Protein AF-A0A2V8SXW0-F1 (afdb_monomer_lite)

pLDDT: mean 75.02, std 14.5, range [33.0, 87.81]

Radius of gyration: 12.66 Å; chains: 1; bounding box: 24×34×29 Å

Secondary structure (DSSP, 8-state):
-----------EEEE-TTS-EEEEEEEGGGTEEEEEE--GGG--GGGPPPPPGGGS-HHHHHHHHHHHH-

Structure (mmCIF, N/CA/C/O backbone):
data_AF-A0A2V8SXW0-F1
#
_entry.id   AF-A0A2V8SXW0-F1
#
loop_
_atom_site.group_PDB
_atom_site.id
_atom_site.type_symbol
_atom_site.label_atom_id
_atom_site.label_alt_id
_atom_site.label_comp_id
_atom_site.label_asym_id
_atom_site.label_entity_id
_atom_site.label_seq_id
_atom_site.pdbx_PDB_ins_code
_atom_site.Cartn_x
_atom_site.Cartn_y
_atom_site.Cartn_z
_atom_site.occupancy
_atom_site.B_iso_or_equiv
_atom_site.auth_seq_id
_atom_site.auth_comp_id
_atom_site.auth_asym_id
_atom_site.auth_atom_id
_atom_site.pdbx_PDB_model_num
ATOM 1 N N . MET A 1 1 ? 2.984 -25.024 4.652 1.00 33.00 1 MET A N 1
ATOM 2 C CA . MET A 1 1 ? 2.507 -23.802 5.335 1.00 33.00 1 MET A CA 1
ATOM 3 C C . MET A 1 1 ? 1.877 -22.868 4.304 1.00 33.00 1 MET A C 1
ATOM 5 O O . MET A 1 1 ? 2.613 -22.308 3.507 1.00 33.00 1 MET A O 1
ATOM 9 N N . ASN A 1 2 ? 0.550 -22.732 4.266 1.00 33.84 2 ASN A N 1
ATOM 10 C CA . ASN A 1 2 ? -0.135 -21.719 3.451 1.00 33.84 2 ASN A CA 1
ATOM 11 C C . ASN A 1 2 ? -1.002 -20.895 4.400 1.00 33.84 2 ASN A C 1
ATOM 13 O O . ASN A 1 2 ? -2.082 -21.324 4.798 1.00 33.84 2 ASN A O 1
ATOM 17 N N . ALA A 1 3 ? -0.453 -19.772 4.858 1.00 42.31 3 ALA A N 1
ATOM 18 C CA . ALA A 1 3 ? -1.185 -18.839 5.690 1.00 42.31 3 ALA A CA 1
ATOM 19 C C . ALA A 1 3 ? -2.032 -17.947 4.779 1.00 42.31 3 ALA A C 1
ATOM 21 O O . ALA A 1 3 ? -1.525 -17.045 4.117 1.00 42.31 3 ALA A O 1
ATOM 22 N N . ASP A 1 4 ? -3.325 -18.237 4.828 1.00 39.50 4 ASP A N 1
ATOM 23 C CA . ASP A 1 4 ? -4.356 -17.224 4.994 1.00 39.50 4 ASP A CA 1
ATOM 24 C C . ASP A 1 4 ? -4.843 -16.502 3.731 1.00 39.50 4 ASP A C 1
ATOM 26 O O . ASP A 1 4 ? -4.498 -15.369 3.406 1.00 39.50 4 ASP A O 1
ATOM 30 N N . ALA A 1 5 ? -5.775 -17.189 3.076 1.00 45.28 5 ALA A N 1
ATOM 31 C CA . ALA A 1 5 ? -6.906 -16.578 2.403 1.00 45.28 5 ALA A CA 1
ATOM 32 C C . ALA A 1 5 ? -8.033 -16.261 3.418 1.00 45.28 5 ALA A C 1
ATOM 34 O O . ALA A 1 5 ? -9.128 -16.815 3.311 1.00 45.28 5 ALA A O 1
ATOM 35 N N . ARG A 1 6 ? -7.803 -15.396 4.422 1.00 41.56 6 ARG A N 1
ATOM 36 C CA . ARG A 1 6 ? -8.893 -14.831 5.245 1.00 41.56 6 ARG A CA 1
ATOM 37 C C . ARG A 1 6 ? -8.892 -13.312 5.178 1.00 41.56 6 ARG A C 1
ATOM 39 O O . ARG A 1 6 ? -8.227 -12.596 5.919 1.00 41.56 6 ARG A O 1
ATOM 46 N N . GLY A 1 7 ? -9.748 -12.842 4.284 1.00 39.34 7 GLY A N 1
ATOM 47 C CA . GLY A 1 7 ? -10.083 -11.443 4.118 1.00 39.34 7 GLY A CA 1
ATOM 48 C C . GLY A 1 7 ? -9.481 -10.923 2.833 1.00 39.34 7 GLY A C 1
ATOM 49 O O . GLY A 1 7 ? -8.272 -10.730 2.731 1.00 39.34 7 GLY A O 1
ATOM 50 N N . ALA A 1 8 ? -10.340 -10.626 1.866 1.00 46.72 8 ALA A N 1
ATOM 51 C CA . ALA A 1 8 ? -10.050 -9.662 0.818 1.00 46.72 8 ALA A CA 1
ATOM 52 C C . ALA A 1 8 ? -9.859 -8.267 1.458 1.00 46.72 8 ALA A C 1
ATOM 54 O O . ALA A 1 8 ? -10.644 -7.351 1.255 1.00 46.72 8 ALA A O 1
ATOM 55 N N . ARG A 1 9 ? -8.839 -8.126 2.312 1.00 57.97 9 ARG A N 1
ATOM 56 C CA . ARG A 1 9 ? -8.318 -6.856 2.803 1.00 57.97 9 ARG A CA 1
ATOM 57 C C . ARG A 1 9 ? -7.592 -6.263 1.614 1.00 57.97 9 ARG A C 1
ATOM 59 O O . ARG A 1 9 ? -6.603 -6.848 1.175 1.00 57.97 9 ARG A O 1
ATOM 66 N N . SER A 1 10 ? -8.122 -5.176 1.065 1.00 68.44 10 SER A N 1
ATOM 67 C CA . SER A 1 10 ? -7.610 -4.492 -0.123 1.00 68.44 10 SER 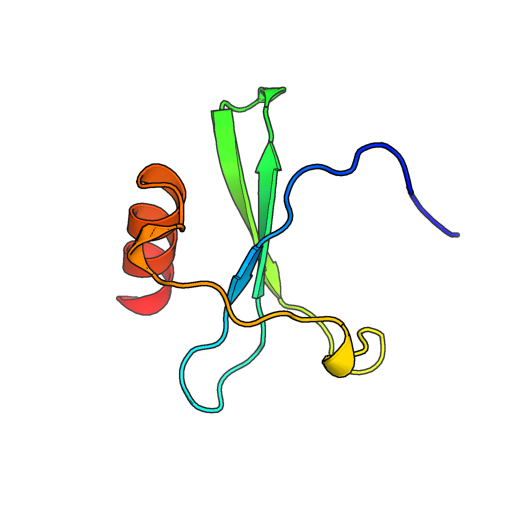A CA 1
ATOM 68 C C . SER A 1 10 ? -6.096 -4.290 -0.021 1.00 68.44 10 SER A C 1
ATOM 70 O O . SER A 1 10 ? -5.614 -3.385 0.660 1.00 68.44 10 SER A O 1
ATOM 72 N N . ALA A 1 11 ? -5.342 -5.193 -0.644 1.00 75.31 11 ALA A N 1
ATOM 73 C CA . ALA A 1 11 ? -3.894 -5.142 -0.676 1.00 75.31 11 ALA A CA 1
ATOM 74 C C . ALA A 1 11 ? -3.498 -4.266 -1.857 1.00 75.31 11 ALA A C 1
ATOM 76 O O . ALA A 1 11 ? -3.889 -4.537 -2.992 1.00 75.31 11 ALA A O 1
ATOM 77 N N . PHE A 1 12 ? -2.723 -3.224 -1.590 1.00 83.69 12 PHE A N 1
ATOM 78 C CA . PHE A 1 12 ? -2.191 -2.368 -2.640 1.00 83.69 12 PHE A CA 1
ATOM 79 C C . PHE A 1 12 ? -0.757 -2.765 -2.937 1.00 83.69 12 PHE A C 1
ATOM 81 O O . PHE A 1 12 ? -0.003 -3.153 -2.046 1.00 83.69 12 PHE A O 1
ATOM 88 N N . TYR A 1 13 ? -0.368 -2.656 -4.198 1.00 85.56 13 TYR A N 1
ATOM 89 C CA . TYR A 1 13 ? 0.990 -2.935 -4.626 1.00 85.56 13 TYR A CA 1
ATOM 90 C C . TYR A 1 13 ? 1.566 -1.683 -5.261 1.00 85.56 13 TYR A C 1
ATOM 92 O O . TYR A 1 13 ? 0.888 -0.986 -6.011 1.00 85.56 13 TYR A O 1
ATOM 100 N N . SER A 1 14 ? 2.819 -1.389 -4.940 1.00 85.12 14 SER A N 1
ATOM 101 C CA . SER A 1 14 ? 3.524 -0.229 -5.475 1.00 85.12 14 SER A CA 1
ATOM 102 C C . SER A 1 14 ? 4.913 -0.624 -5.941 1.00 85.12 14 SER A C 1
ATOM 104 O O . SER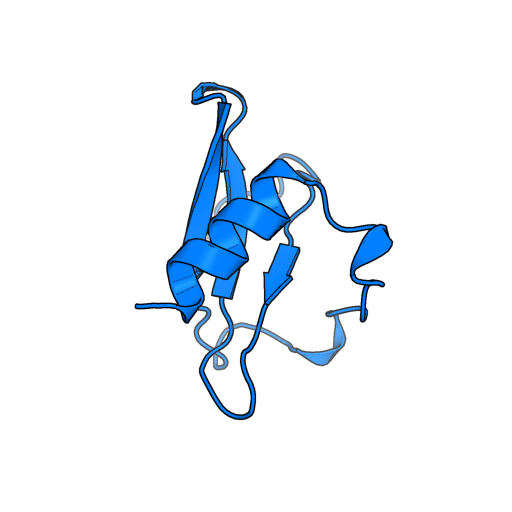 A 1 14 ? 5.559 -1.462 -5.308 1.00 85.12 14 SER A O 1
ATOM 106 N N . ARG A 1 15 ? 5.384 0.032 -6.996 1.00 85.88 15 ARG A N 1
ATOM 107 C CA . ARG A 1 15 ? 6.760 -0.028 -7.479 1.00 85.88 15 ARG A CA 1
ATOM 108 C C . ARG A 1 15 ? 7.170 1.371 -7.919 1.00 85.88 15 ARG A C 1
ATOM 110 O O . ARG A 1 15 ? 6.398 2.036 -8.605 1.00 85.88 15 ARG A O 1
ATOM 117 N N . ARG A 1 16 ? 8.381 1.799 -7.565 1.00 83.06 16 ARG A N 1
ATOM 118 C CA . ARG A 1 16 ? 8.988 3.028 -8.094 1.00 83.06 16 ARG A CA 1
ATOM 119 C C . ARG A 1 16 ? 9.976 2.670 -9.198 1.00 83.06 16 ARG A C 1
ATOM 121 O O . ARG A 1 16 ? 10.952 1.979 -8.922 1.00 83.06 16 ARG A O 1
ATOM 128 N N . ALA A 1 17 ? 9.732 3.162 -10.414 1.00 80.69 17 ALA A N 1
ATOM 129 C CA . ALA A 1 17 ? 10.562 2.902 -11.595 1.00 80.69 17 ALA A CA 1
ATOM 130 C C . ALA A 1 17 ? 10.910 1.403 -11.734 1.00 80.69 17 ALA A C 1
ATOM 132 O O . ALA A 1 17 ? 10.006 0.568 -11.715 1.00 80.69 17 ALA A O 1
ATOM 133 N N . ASP A 1 18 ? 12.199 1.060 -11.825 1.00 79.06 18 ASP A N 1
ATOM 134 C CA . ASP A 1 18 ? 12.656 -0.332 -11.896 1.00 79.06 18 ASP A CA 1
ATOM 135 C C . ASP A 1 18 ? 12.894 -0.988 -10.518 1.00 79.06 18 ASP A C 1
ATOM 137 O O . ASP A 1 18 ? 13.289 -2.147 -10.421 1.00 79.06 18 ASP A O 1
ATOM 141 N N . GLY A 1 19 ? 12.586 -0.287 -9.427 1.00 82.31 19 GLY A N 1
ATOM 142 C CA . GLY A 1 19 ? 12.783 -0.764 -8.063 1.00 82.31 19 GLY A CA 1
ATOM 143 C C . GLY A 1 19 ? 11.959 -2.007 -7.695 1.00 82.31 19 GLY A C 1
ATOM 144 O O . GLY A 1 19 ? 11.167 -2.524 -8.487 1.00 82.31 19 GLY A O 1
ATOM 145 N N . PRO A 1 20 ? 12.121 -2.521 -6.468 1.00 84.81 20 PRO A N 1
ATOM 146 C CA . PRO A 1 20 ? 11.346 -3.663 -6.006 1.00 84.81 20 PRO A CA 1
ATOM 147 C C . PRO A 1 20 ? 9.858 -3.336 -5.857 1.00 84.81 20 PRO A C 1
ATOM 149 O O . PRO A 1 20 ? 9.465 -2.193 -5.625 1.00 84.81 20 PRO A O 1
ATOM 152 N N . PHE A 1 21 ? 9.033 -4.379 -5.930 1.00 86.19 21 PHE A N 1
ATOM 153 C CA . PHE A 1 21 ? 7.624 -4.281 -5.579 1.00 86.19 21 PHE A CA 1
ATOM 154 C C . PHE A 1 21 ? 7.446 -4.320 -4.062 1.00 86.19 21 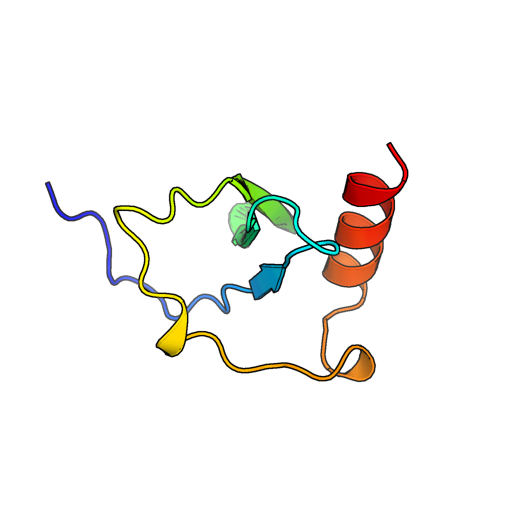PHE A C 1
ATOM 156 O O . PHE A 1 21 ? 8.079 -5.114 -3.360 1.00 86.19 21 PHE A O 1
ATOM 163 N N . TYR A 1 22 ? 6.519 -3.507 -3.577 1.00 87.75 22 TYR A N 1
ATOM 164 C CA . TYR A 1 22 ? 6.073 -3.484 -2.192 1.00 87.75 22 TYR A CA 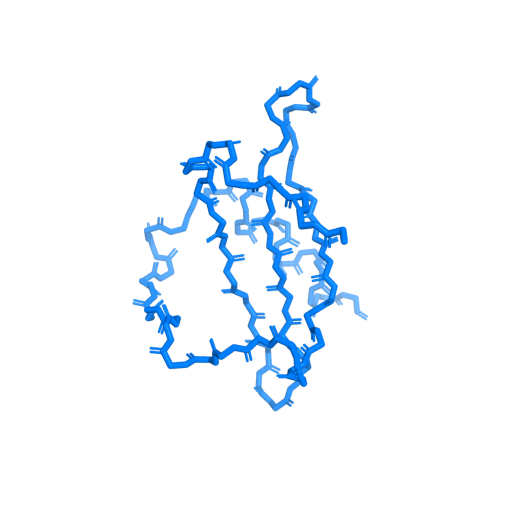1
ATOM 165 C C . TYR A 1 22 ? 4.583 -3.780 -2.123 1.00 87.75 22 TYR A C 1
ATOM 167 O O . TYR A 1 22 ? 3.808 -3.292 -2.946 1.00 87.75 22 TYR A O 1
ATOM 175 N N . ARG A 1 23 ? 4.192 -4.571 -1.126 1.00 87.00 23 ARG A N 1
ATOM 176 C CA . ARG A 1 23 ? 2.802 -4.865 -0.783 1.00 87.00 23 ARG A CA 1
ATOM 177 C C . ARG A 1 23 ? 2.421 -4.049 0.438 1.00 87.00 23 ARG A C 1
ATOM 179 O O . ARG A 1 23 ? 3.128 -4.104 1.439 1.00 87.00 23 ARG A O 1
ATOM 186 N N . TRP A 1 24 ? 1.285 -3.378 0.360 1.00 87.81 24 TRP A N 1
ATOM 187 C CA . TRP A 1 24 ? 0.688 -2.562 1.401 1.00 87.81 24 TRP A CA 1
ATOM 188 C C . TRP A 1 24 ? -0.584 -3.224 1.907 1.00 87.81 24 TRP A C 1
ATOM 190 O O . TRP A 1 24 ? -1.472 -3.574 1.127 1.00 87.81 24 TRP A O 1
ATOM 200 N N . LEU A 1 25 ? -0.661 -3.401 3.220 1.00 86.62 25 LEU A N 1
ATOM 201 C CA . LEU A 1 25 ? -1.802 -3.983 3.910 1.00 86.62 25 LEU A CA 1
ATOM 202 C C . LEU A 1 25 ? -2.297 -3.019 4.973 1.00 86.62 25 LEU A C 1
ATOM 204 O O . LEU A 1 25 ? -1.504 -2.496 5.759 1.00 86.62 25 LEU A O 1
ATOM 208 N N . TYR A 1 26 ? -3.608 -2.812 5.001 1.00 82.62 26 TYR A N 1
ATOM 209 C CA . TYR A 1 26 ? -4.241 -2.053 6.063 1.00 82.62 26 TYR A CA 1
ATOM 210 C C . TYR A 1 26 ? -4.503 -2.964 7.262 1.00 82.62 26 TYR A C 1
ATOM 212 O O . TYR A 1 26 ? -5.247 -3.946 7.179 1.00 82.62 26 TYR A O 1
ATOM 220 N N . GLU A 1 27 ? -3.864 -2.655 8.386 1.00 83.81 27 GLU A N 1
ATOM 221 C CA . GLU A 1 27 ? -4.116 -3.324 9.654 1.00 83.81 27 GLU A CA 1
ATOM 222 C C . GLU A 1 27 ? -5.208 -2.574 10.412 1.00 83.81 27 GLU A C 1
ATOM 224 O O . GLU A 1 27 ? -4.918 -1.629 11.141 1.00 83.81 27 GLU A O 1
ATOM 229 N N . GLU A 1 28 ? -6.459 -3.021 10.276 1.00 77.88 28 GLU A N 1
ATOM 230 C CA . GLU A 1 28 ? -7.606 -2.388 10.953 1.00 77.88 28 GLU A C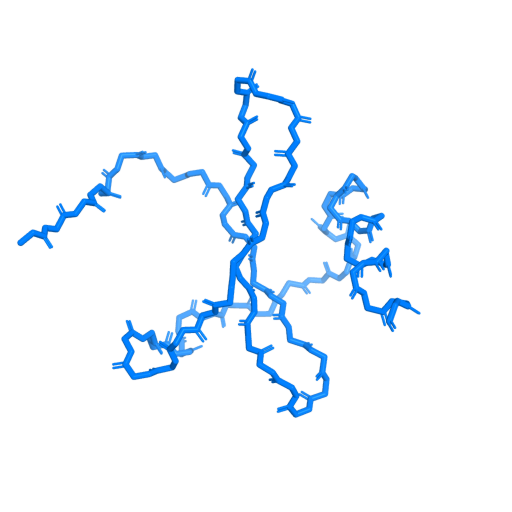A 1
ATOM 231 C C . GLU A 1 28 ? -7.412 -2.257 12.469 1.00 77.88 28 GLU A C 1
ATOM 233 O O . GLU A 1 28 ? -7.695 -1.210 13.037 1.00 77.88 28 GLU A O 1
ATOM 238 N N . GLY A 1 29 ? -6.827 -3.271 13.120 1.00 78.44 29 GLY A N 1
ATOM 239 C CA . GLY A 1 29 ? -6.557 -3.234 14.562 1.00 78.44 29 GLY A CA 1
ATOM 240 C C . GLY A 1 29 ? -5.522 -2.188 14.992 1.00 78.44 29 GLY A C 1
ATOM 241 O O . GLY A 1 29 ? -5.497 -1.807 16.155 1.00 78.44 29 GLY A O 1
ATOM 242 N N . ALA A 1 30 ? -4.678 -1.713 14.073 1.00 78.50 30 ALA A N 1
ATOM 243 C CA . ALA A 1 30 ? -3.677 -0.679 14.332 1.00 78.50 30 ALA A CA 1
ATOM 244 C C . ALA A 1 30 ? -3.995 0.647 13.617 1.00 78.50 30 ALA A C 1
ATOM 246 O O . ALA A 1 30 ? -3.218 1.595 13.723 1.00 78.50 30 ALA A O 1
ATOM 247 N N . GLY A 1 31 ? -5.088 0.704 12.848 1.00 81.19 31 GLY A N 1
ATOM 248 C CA . GLY A 1 31 ? -5.493 1.870 12.065 1.00 81.19 31 GLY A CA 1
ATOM 249 C C . GLY A 1 31 ? -4.456 2.348 11.041 1.00 81.19 31 GLY A C 1
ATOM 250 O O . GLY A 1 31 ? -4.498 3.507 10.632 1.00 81.19 31 GLY A O 1
ATOM 251 N N . ARG A 1 32 ? -3.496 1.501 10.635 1.00 82.38 32 ARG A N 1
ATOM 252 C CA . ARG A 1 32 ? -2.332 1.921 9.836 1.00 82.38 32 ARG A CA 1
ATOM 253 C C . ARG A 1 32 ? -2.027 0.987 8.675 1.00 82.38 32 ARG A C 1
ATOM 255 O O . ARG A 1 32 ? -2.287 -0.213 8.717 1.00 82.38 32 ARG A O 1
ATOM 262 N N . TRP A 1 33 ? -1.384 1.554 7.663 1.00 85.25 33 TRP A N 1
ATOM 263 C CA . TRP A 1 33 ? -0.804 0.801 6.560 1.00 85.25 33 TRP A CA 1
ATOM 264 C C . TRP A 1 33 ? 0.568 0.256 6.941 1.00 85.25 33 TRP A C 1
ATOM 266 O O . TRP A 1 33 ? 1.418 0.990 7.449 1.00 85.25 33 TRP A O 1
ATOM 276 N N . ARG A 1 34 ? 0.796 -1.024 6.658 1.00 85.00 34 ARG A N 1
ATOM 277 C CA . ARG A 1 34 ? 2.116 -1.655 6.721 1.00 85.00 34 ARG A CA 1
ATOM 278 C C . ARG A 1 34 ? 2.542 -2.102 5.347 1.00 85.00 34 ARG A C 1
ATOM 280 O O . ARG A 1 34 ? 1.720 -2.582 4.569 1.00 85.00 34 ARG A O 1
ATOM 287 N N . PHE A 1 35 ? 3.835 -1.977 5.085 1.00 85.88 35 PHE A N 1
ATOM 288 C CA . PHE A 1 35 ? 4.432 -2.427 3.844 1.00 85.88 35 PHE A CA 1
ATOM 289 C C . PHE A 1 35 ? 5.392 -3.587 4.067 1.00 85.88 35 PHE A C 1
ATOM 291 O O . PHE A 1 35 ? 5.946 -3.790 5.148 1.00 85.88 35 PHE A O 1
ATOM 298 N N . SER A 1 36 ? 5.576 -4.386 3.026 1.00 86.31 36 SER A N 1
ATOM 299 C CA . SER A 1 36 ? 6.591 -5.432 2.970 1.00 86.31 36 SER A CA 1
ATOM 300 C C . SER A 1 36 ? 7.080 -5.589 1.540 1.00 86.31 36 SER A C 1
ATOM 302 O O . SER A 1 36 ? 6.304 -5.465 0.589 1.00 86.31 36 SER A O 1
ATOM 304 N N . ARG A 1 37 ? 8.374 -5.866 1.378 1.00 87.00 37 ARG A N 1
ATOM 305 C CA . ARG A 1 37 ? 8.972 -6.101 0.063 1.00 87.00 37 ARG A CA 1
ATOM 306 C C . ARG A 1 37 ? 8.482 -7.435 -0.499 1.00 87.00 37 ARG A C 1
ATOM 308 O O . ARG A 1 37 ? 8.507 -8.453 0.190 1.00 87.00 37 ARG A O 1
ATOM 315 N N . VAL A 1 38 ? 8.047 -7.429 -1.752 1.00 84.19 38 VAL A N 1
ATOM 316 C CA . VAL A 1 38 ? 7.575 -8.621 -2.457 1.00 84.19 38 VAL A CA 1
ATOM 317 C C . VAL A 1 38 ? 8.755 -9.306 -3.133 1.00 84.19 38 VAL A C 1
ATOM 319 O O . VAL A 1 38 ? 9.516 -8.679 -3.871 1.00 84.19 38 VAL A O 1
ATOM 322 N N . HIS A 1 39 ? 8.893 -10.611 -2.902 1.00 79.62 39 HIS A N 1
ATOM 323 C CA . HIS A 1 39 ? 9.871 -11.434 -3.602 1.00 79.62 39 HIS A CA 1
ATOM 324 C C . HIS A 1 39 ? 9.243 -12.001 -4.879 1.00 79.62 39 HIS A C 1
ATOM 326 O O . HIS A 1 39 ? 8.346 -12.842 -4.811 1.00 79.62 39 HIS A O 1
ATOM 332 N N . LEU A 1 40 ? 9.722 -11.549 -6.040 1.00 70.44 40 LEU A N 1
ATOM 333 C CA . LEU A 1 40 ? 9.139 -11.870 -7.351 1.00 70.44 40 LEU A CA 1
ATOM 334 C C . LEU A 1 40 ? 9.090 -13.372 -7.655 1.00 70.44 40 LEU A C 1
ATOM 336 O O . LEU A 1 40 ? 8.163 -13.836 -8.302 1.00 70.44 40 LEU A O 1
ATOM 340 N N . SER A 1 41 ? 10.016 -14.162 -7.107 1.00 72.88 41 SER A N 1
ATOM 341 C CA . SER A 1 41 ? 10.023 -15.626 -7.265 1.00 72.88 41 SER A CA 1
ATOM 342 C C . SER A 1 41 ? 8.773 -16.323 -6.713 1.00 72.88 41 SER A C 1
ATOM 344 O O . SER A 1 41 ? 8.539 -17.484 -7.025 1.00 72.88 41 SER A O 1
ATOM 346 N N . LYS A 1 42 ? 8.001 -15.652 -5.849 1.00 66.38 42 LYS A N 1
ATOM 347 C CA . LYS A 1 42 ? 6.777 -16.189 -5.237 1.00 66.38 42 LYS A CA 1
ATOM 348 C C . LYS A 1 42 ? 5.523 -15.406 -5.624 1.00 66.38 42 LYS A C 1
ATOM 350 O O . LYS A 1 42 ? 4.461 -15.674 -5.070 1.00 66.38 42 LYS A O 1
ATOM 355 N N . PHE A 1 43 ? 5.645 -14.415 -6.506 1.00 68.94 43 PHE A N 1
ATOM 356 C CA . PHE A 1 43 ? 4.570 -13.476 -6.784 1.00 68.94 43 PHE A CA 1
ATOM 357 C C . PHE A 1 43 ? 4.419 -13.247 -8.283 1.00 68.94 43 PHE A C 1
ATOM 359 O O . PHE A 1 43 ? 5.303 -12.685 -8.928 1.00 68.94 43 PHE A O 1
ATOM 366 N N . ASP A 1 44 ? 3.281 -13.674 -8.823 1.00 69.31 44 ASP A N 1
ATOM 367 C CA . ASP A 1 44 ? 2.947 -13.427 -10.216 1.00 69.31 44 ASP A CA 1
ATOM 368 C C . ASP A 1 44 ? 2.499 -11.969 -10.377 1.00 69.31 44 ASP A C 1
ATOM 370 O O . ASP A 1 44 ? 1.530 -11.522 -9.769 1.00 69.31 44 ASP A O 1
ATOM 374 N N . LEU A 1 45 ? 3.241 -11.185 -11.156 1.00 67.25 45 LEU A N 1
ATOM 375 C CA . LEU A 1 45 ? 2.932 -9.770 -11.369 1.00 67.25 45 LEU A CA 1
ATOM 376 C C . LEU A 1 45 ? 1.745 -9.555 -12.315 1.00 67.25 45 LEU A C 1
ATOM 378 O O . LEU A 1 45 ? 1.208 -8.450 -12.351 1.00 67.25 45 LEU A O 1
ATOM 382 N N . ARG A 1 46 ? 1.324 -10.576 -13.075 1.00 66.81 46 ARG A N 1
ATOM 383 C CA . ARG A 1 46 ? 0.265 -10.441 -14.089 1.00 66.81 46 ARG A CA 1
ATOM 384 C C . ARG A 1 46 ? -1.119 -10.279 -13.468 1.00 66.81 46 ARG A C 1
ATOM 386 O O . ARG A 1 46 ? -2.039 -9.850 -14.152 1.00 66.81 46 ARG A O 1
ATOM 393 N N . VAL A 1 47 ? -1.262 -10.586 -12.179 1.00 67.44 47 VAL A N 1
ATOM 394 C CA . VAL A 1 47 ? -2.487 -10.341 -11.401 1.00 67.44 47 VAL A CA 1
ATOM 395 C C . VAL A 1 47 ? -2.567 -8.929 -10.811 1.00 67.44 47 VAL A C 1
ATOM 397 O O . VAL A 1 47 ? -3.596 -8.573 -10.238 1.00 67.44 47 VAL A O 1
ATOM 400 N N . LEU A 1 48 ? -1.527 -8.098 -10.946 1.00 70.88 48 LEU A N 1
ATOM 401 C CA . LEU A 1 48 ? -1.599 -6.703 -10.515 1.00 70.88 48 LEU A CA 1
ATOM 402 C C . LEU A 1 48 ? -2.351 -5.867 -11.550 1.00 70.88 48 LEU A C 1
ATOM 404 O O . LEU A 1 48 ? -1.917 -5.729 -12.690 1.00 70.88 48 LEU A O 1
ATOM 408 N N . CYS A 1 49 ? -3.457 -5.261 -11.126 1.00 68.50 49 CYS A N 1
ATOM 409 C CA . CYS A 1 49 ? -4.155 -4.268 -11.929 1.00 68.50 49 CYS A CA 1
ATOM 410 C C . CYS A 1 49 ? -3.584 -2.876 -11.639 1.00 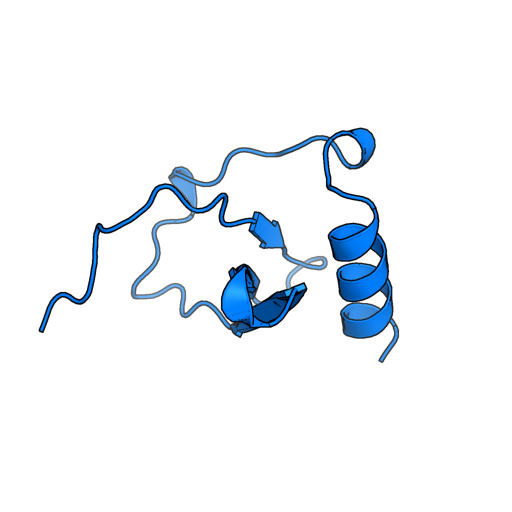68.50 49 CYS A C 1
ATOM 412 O O . CYS A 1 49 ? -3.370 -2.512 -10.477 1.00 68.50 49 CYS A O 1
ATOM 414 N N . ALA A 1 50 ? -3.343 -2.090 -12.688 1.00 70.50 50 ALA A N 1
ATOM 415 C CA . ALA A 1 50 ? -2.981 -0.692 -12.524 1.00 70.50 50 ALA A CA 1
ATOM 416 C C . ALA A 1 50 ? -4.178 0.062 -11.930 1.00 70.50 50 ALA A C 1
ATOM 418 O O . ALA A 1 50 ? -5.280 0.021 -12.473 1.00 70.50 50 ALA A O 1
ATOM 419 N N . THR A 1 51 ? -3.963 0.746 -10.808 1.00 75.94 51 THR A N 1
ATOM 420 C CA . THR A 1 51 ? -4.977 1.611 -10.201 1.00 75.94 51 THR A CA 1
ATOM 421 C C . THR A 1 51 ? -4.652 3.071 -10.477 1.00 75.94 51 THR A C 1
ATOM 423 O O . THR A 1 51 ? -3.482 3.456 -10.549 1.00 75.94 51 THR A O 1
ATOM 426 N N . ASN A 1 52 ? -5.685 3.897 -10.632 1.00 79.44 52 ASN A N 1
ATOM 427 C CA . ASN A 1 52 ? -5.501 5.335 -10.757 1.00 79.44 52 ASN A CA 1
ATOM 428 C C . ASN A 1 52 ? -5.034 5.917 -9.417 1.00 79.44 52 ASN A C 1
ATOM 430 O O . ASN A 1 52 ? -5.590 5.583 -8.371 1.00 79.44 52 ASN A O 1
ATOM 434 N N . TRP A 1 53 ? -4.079 6.847 -9.440 1.00 77.00 53 TRP A N 1
ATOM 435 C CA . TRP A 1 53 ? -3.562 7.477 -8.219 1.00 77.00 53 TRP A CA 1
ATOM 436 C C . TRP A 1 53 ? -4.663 8.149 -7.384 1.00 77.00 53 TRP A C 1
ATOM 438 O O . TRP A 1 53 ? -4.637 8.084 -6.159 1.00 77.00 53 TRP A O 1
ATOM 448 N N . GLY A 1 54 ? -5.678 8.725 -8.037 1.00 78.69 54 GLY A N 1
ATOM 449 C CA . GLY A 1 54 ? -6.836 9.324 -7.364 1.00 78.69 54 GLY A CA 1
ATOM 450 C C . GLY A 1 54 ? -7.785 8.321 -6.695 1.00 78.69 54 GLY A C 1
ATOM 451 O O . GLY A 1 54 ? -8.586 8.723 -5.862 1.00 78.69 54 GLY A O 1
ATOM 452 N N . ALA A 1 55 ? -7.696 7.030 -7.031 1.00 80.94 55 ALA A N 1
ATOM 453 C CA . ALA A 1 55 ? -8.450 5.959 -6.374 1.00 80.94 55 ALA A CA 1
ATOM 454 C C . ALA A 1 55 ? -7.695 5.359 -5.172 1.00 80.94 55 ALA A C 1
ATOM 456 O O . ALA A 1 55 ? -8.237 4.519 -4.453 1.00 80.94 55 ALA A O 1
ATOM 457 N N . VAL A 1 56 ? -6.440 5.766 -4.952 1.00 80.69 56 VAL A N 1
ATOM 458 C CA . VAL A 1 56 ? -5.645 5.331 -3.803 1.00 80.69 56 VAL A CA 1
ATOM 459 C C . VAL A 1 56 ? -6.080 6.129 -2.566 1.00 80.69 56 VAL A C 1
ATOM 461 O O . VAL A 1 56 ? -6.104 7.361 -2.627 1.00 80.69 56 VAL A O 1
ATOM 464 N N . PRO A 1 57 ? -6.386 5.468 -1.433 1.00 84.00 57 PRO A N 1
ATOM 465 C CA . PRO A 1 57 ? -6.750 6.146 -0.191 1.00 84.00 57 PRO A CA 1
ATOM 466 C C . PRO A 1 57 ? -5.692 7.160 0.252 1.00 84.00 57 PRO A C 1
ATOM 468 O O . PRO A 1 57 ? -4.495 6.874 0.193 1.00 84.00 57 PRO A O 1
ATOM 471 N N . ASP A 1 58 ? -6.126 8.312 0.763 1.00 85.50 58 ASP A N 1
ATOM 472 C CA . ASP A 1 58 ? -5.234 9.417 1.146 1.00 85.50 58 ASP A CA 1
ATOM 473 C C . ASP A 1 58 ? -4.154 8.990 2.158 1.00 85.50 58 ASP A C 1
ATOM 475 O O . ASP A 1 58 ? -2.961 9.192 1.937 1.00 85.50 58 ASP A O 1
ATOM 479 N N . ALA A 1 59 ? -4.548 8.235 3.188 1.00 84.94 59 ALA A N 1
ATOM 480 C CA . ALA A 1 59 ? -3.623 7.684 4.178 1.00 84.94 59 ALA A CA 1
ATOM 481 C C . ALA A 1 59 ? -2.537 6.772 3.568 1.00 84.94 59 ALA A C 1
ATOM 483 O O . ALA A 1 59 ? -1.416 6.714 4.075 1.00 84.94 59 ALA A O 1
ATOM 484 N N . LEU A 1 60 ? -2.853 6.058 2.482 1.00 84.12 60 LEU A N 1
ATOM 485 C CA . LEU A 1 60 ? -1.882 5.231 1.766 1.00 84.12 60 LEU A CA 1
ATOM 486 C C . LEU A 1 60 ? -0.987 6.084 0.860 1.00 84.12 60 LEU A C 1
ATOM 488 O O . LEU A 1 60 ? 0.210 5.824 0.779 1.00 84.12 60 LEU A O 1
ATOM 492 N N . ARG A 1 61 ? -1.531 7.123 0.216 1.00 86.38 61 ARG A N 1
ATOM 493 C CA . ARG A 1 61 ? -0.747 8.067 -0.597 1.00 86.38 61 ARG A CA 1
ATOM 494 C C . ARG A 1 61 ? 0.311 8.780 0.238 1.00 86.38 61 ARG A C 1
ATOM 496 O O . ARG A 1 61 ? 1.460 8.840 -0.191 1.00 86.38 61 ARG A O 1
ATOM 503 N N . THR A 1 62 ? -0.052 9.240 1.433 1.00 87.06 62 THR A N 1
ATOM 504 C CA . THR A 1 62 ? 0.885 9.845 2.390 1.00 87.06 62 THR A CA 1
ATOM 505 C C . THR A 1 62 ? 2.009 8.874 2.738 1.00 87.06 62 THR A C 1
ATOM 507 O O . THR A 1 62 ? 3.178 9.209 2.582 1.00 87.06 62 THR A O 1
ATOM 510 N N . ARG A 1 63 ? 1.668 7.626 3.082 1.00 85.94 63 ARG A N 1
ATOM 511 C CA . ARG A 1 63 ? 2.652 6.581 3.402 1.00 85.94 63 ARG A CA 1
ATOM 512 C C . ARG A 1 63 ? 3.569 6.212 2.240 1.00 85.94 63 ARG A C 1
ATOM 514 O O . ARG A 1 63 ? 4.752 5.967 2.452 1.00 85.94 63 ARG A O 1
ATOM 521 N N . LEU A 1 64 ? 3.034 6.158 1.023 1.00 86.94 64 LEU A N 1
ATOM 522 C CA . LEU A 1 64 ? 3.820 5.943 -0.190 1.00 86.94 64 LEU A CA 1
ATOM 523 C C . LEU A 1 64 ? 4.788 7.105 -0.429 1.00 86.94 64 LEU A C 1
ATOM 525 O O . LEU A 1 64 ? 5.933 6.865 -0.796 1.00 86.94 64 LEU A O 1
ATOM 529 N N . GLY A 1 65 ? 4.335 8.341 -0.204 1.00 84.81 65 GLY A N 1
ATOM 530 C CA . GLY A 1 65 ? 5.173 9.535 -0.260 1.00 84.81 65 GLY A CA 1
ATOM 531 C C . GLY A 1 65 ? 6.331 9.453 0.729 1.00 84.81 65 GLY A C 1
ATOM 532 O O . GLY A 1 65 ? 7.475 9.519 0.302 1.00 84.81 65 GLY A O 1
ATOM 533 N N . GLU A 1 66 ? 6.043 9.222 2.014 1.00 86.69 66 GLU A N 1
ATOM 534 C CA . GLU A 1 66 ? 7.069 9.035 3.053 1.00 86.69 66 GLU A CA 1
ATOM 535 C C . GLU A 1 66 ? 8.078 7.945 2.656 1.00 86.69 66 GLU A C 1
ATOM 537 O O . GLU A 1 66 ? 9.277 8.189 2.637 1.00 86.69 66 GLU A O 1
ATOM 542 N N . HIS A 1 67 ? 7.590 6.772 2.241 1.00 84.06 67 HIS A N 1
ATOM 543 C CA . HIS A 1 67 ? 8.434 5.618 1.929 1.00 84.06 67 HIS A CA 1
ATOM 544 C C . HIS A 1 67 ? 9.383 5.815 0.735 1.00 84.06 67 HIS A C 1
ATOM 546 O O . HIS A 1 67 ? 10.421 5.163 0.676 1.00 84.06 67 HIS A O 1
ATOM 552 N N . TYR A 1 68 ? 9.017 6.645 -0.247 1.00 80.00 68 TYR A N 1
ATOM 553 C CA . TYR A 1 68 ? 9.839 6.882 -1.441 1.00 80.00 68 TYR A CA 1
ATOM 554 C C . TYR A 1 68 ? 10.610 8.209 -1.415 1.00 80.00 68 TYR A C 1
ATOM 556 O O . TYR A 1 68 ? 11.397 8.449 -2.337 1.00 80.00 68 TYR A O 1
ATOM 564 N N . LEU A 1 69 ? 10.347 9.084 -0.442 1.00 76.44 69 LEU A N 1
ATOM 565 C CA . LEU A 1 69 ? 11.090 10.331 -0.242 1.00 76.44 69 LEU A CA 1
ATOM 566 C C . LEU A 1 69 ? 12.369 10.128 0.584 1.00 76.44 69 LEU A C 1
ATOM 568 O O . LEU A 1 69 ? 13.283 10.938 0.442 1.00 76.44 69 LEU A O 1
ATOM 572 N N . GLU A 1 70 ? 12.433 9.069 1.396 1.00 55.78 70 GLU A N 1
ATOM 573 C CA . GLU A 1 70 ? 13.675 8.551 1.998 1.00 55.78 70 GLU A CA 1
ATOM 574 C C . GLU A 1 70 ? 14.594 7.893 0.950 1.00 55.78 70 GLU A C 1
ATOM 576 O O . GLU A 1 70 ? 15.828 8.059 1.078 1.00 55.78 70 GLU A O 1
#

Foldseek 3Di:
DDDDPDDPQPWDWDDDDPHFIKIWGQDPVVRAIDIDTDDVVVDDCVPDDDDDPVPDDPRVVVVVCVVVVD

Sequence (70 aa):
MNADARGARSAFYSRRADGPFYRWLYEEGAGRWRFSRVHLSKFDLRVLCATNWGAVPDALRTRLGEHYLE